Protein AF-A0A5M3XJ18-F1 (afdb_monomer)

InterPro domains:
  IPR021799 PIN-like domain, prokaryotic [PF11848] (57-134)

Secondary structure (DSSP, 8-state):
--GGGTTTS--SSHHHHHHHHHHHHHH-S-----SHHHHHHHHHHHHHHTTT--S-TTTTHHHHHHHHHHHHHT---EE-S-HHHHHHHHSTTT---EE-HHHHHHHHHHTTSS-HHHHHHHHHHHHHTTS--S---HHHHHTT--GGG-

Foldseek 3Di:
DVVVVVVPDDPPDVVVVVVQVVCCVPVNDDDDDDDPVLVVQLVVLQCQLVVNDPPDPCPCSVLSNVLSVCQVVVDDEAEDPRLSSCVSSCPPVRNHHYFYPLLVVLVCLLVVNDDQVVVQVVLVVCVVVVVDPDDDGNVCSPVVVCVSRD

Organism: NCBI:txid90975

Nearest PDB structures (foldseek):
  9g2r-assembly1_F  TM=2.190E-01  e=2.177E+00  Homo sapiens

Mean predicted aligned error: 9.35 Å

pLDDT: mean 80.87, std 17.84, range [32.75, 97.0]

Structure (mmCIF, N/CA/C/O backbone):
data_AF-A0A5M3XJ18-F1
#
_entry.id   AF-A0A5M3XJ18-F1
#
loop_
_atom_site.group_PDB
_atom_site.id
_atom_site.type_symbol
_atom_site.label_atom_id
_atom_site.label_alt_id
_atom_site.label_comp_id
_atom_site.label_asym_id
_atom_site.label_entity_id
_atom_site.label_seq_id
_atom_site.pdbx_PDB_ins_code
_atom_site.Cartn_x
_atom_site.Cartn_y
_atom_site.Cartn_z
_atom_site.occupancy
_atom_site.B_iso_or_equiv
_atom_site.auth_seq_id
_atom_site.auth_comp_id
_atom_site.auth_asym_id
_atom_site.auth_atom_id
_atom_site.pdbx_PDB_model_num
ATOM 1 N N . MET A 1 1 ? -24.872 14.429 14.817 1.00 44.28 1 MET A N 1
ATOM 2 C CA . MET A 1 1 ? -25.494 15.287 13.775 1.00 44.28 1 MET A CA 1
ATOM 3 C C . MET A 1 1 ? -24.494 16.213 13.063 1.00 44.28 1 MET A C 1
ATOM 5 O O . MET A 1 1 ? -24.862 16.848 12.083 1.00 44.28 1 MET A O 1
ATOM 9 N N . GLU A 1 2 ? -23.234 16.276 13.513 1.00 32.75 2 GLU A N 1
ATOM 10 C CA . GLU A 1 2 ? -22.216 17.214 13.009 1.00 32.75 2 GLU A CA 1
ATOM 11 C C . GLU A 1 2 ? -21.335 16.628 11.886 1.00 32.75 2 GLU A C 1
ATOM 13 O O . GLU A 1 2 ? -21.003 17.327 10.932 1.00 32.75 2 GLU A O 1
ATOM 18 N N . LEU A 1 3 ? -21.097 15.310 11.901 1.00 32.78 3 LEU A N 1
ATOM 19 C CA . LEU A 1 3 ? -20.387 14.569 10.841 1.00 32.78 3 LEU A CA 1
ATOM 20 C C . LEU A 1 3 ? -21.107 14.614 9.480 1.00 32.78 3 LEU A C 1
ATOM 22 O O . LEU A 1 3 ? -20.478 14.696 8.427 1.00 32.78 3 LEU A O 1
ATOM 26 N N . THR A 1 4 ? -22.442 14.659 9.476 1.00 33.31 4 THR A N 1
ATOM 27 C CA . THR A 1 4 ? -23.240 14.744 8.243 1.00 33.31 4 THR A CA 1
ATOM 28 C C . THR A 1 4 ? -23.090 16.099 7.537 1.00 33.31 4 THR A C 1
ATOM 30 O O . THR A 1 4 ? -23.283 16.175 6.327 1.00 33.31 4 THR A O 1
ATOM 33 N N . ARG A 1 5 ? -22.700 17.166 8.256 1.00 34.28 5 ARG A N 1
ATOM 34 C CA . ARG A 1 5 ? -22.469 18.506 7.679 1.00 34.28 5 ARG A CA 1
ATOM 35 C C . ARG A 1 5 ? -21.111 18.646 6.983 1.00 34.28 5 ARG A C 1
ATOM 37 O O . ARG A 1 5 ? -20.938 19.577 6.204 1.00 34.28 5 ARG A O 1
ATOM 44 N N . GLN A 1 6 ? -20.164 17.734 7.212 1.00 40.25 6 GLN A N 1
ATOM 45 C CA . GLN A 1 6 ? -18.879 17.742 6.501 1.00 40.25 6 GLN A CA 1
ATOM 46 C C . GLN A 1 6 ? -18.963 17.090 5.111 1.00 40.25 6 GLN A C 1
ATOM 48 O O . GLN A 1 6 ? -18.196 17.459 4.227 1.00 40.25 6 GLN A O 1
ATOM 53 N N . ARG A 1 7 ? -19.950 16.212 4.873 1.00 42.41 7 ARG A N 1
ATOM 54 C CA . ARG A 1 7 ? -20.174 15.532 3.580 1.00 42.41 7 ARG A CA 1
ATOM 55 C C . ARG A 1 7 ? -20.550 16.471 2.426 1.00 42.41 7 ARG A C 1
ATOM 57 O O . ARG A 1 7 ? -20.387 16.104 1.269 1.00 42.41 7 ARG A O 1
ATOM 64 N N . THR A 1 8 ? -21.048 17.673 2.721 1.00 37.41 8 THR A N 1
ATOM 65 C CA . THR A 1 8 ? -21.439 18.679 1.716 1.00 37.41 8 THR A CA 1
ATOM 66 C C . THR A 1 8 ? -20.385 19.761 1.490 1.00 37.41 8 THR A C 1
ATOM 68 O O . THR A 1 8 ? -20.585 20.643 0.651 1.00 37.41 8 THR A O 1
ATOM 71 N N . ARG A 1 9 ? -19.244 19.721 2.194 1.00 42.50 9 ARG A N 1
ATOM 72 C CA . ARG A 1 9 ? -18.150 20.650 1.909 1.00 42.50 9 ARG A CA 1
ATOM 73 C C . ARG A 1 9 ? -17.451 20.218 0.628 1.00 42.50 9 ARG A C 1
ATOM 75 O O . ARG A 1 9 ? -16.903 19.125 0.532 1.00 42.50 9 ARG A O 1
ATOM 82 N N . LYS A 1 10 ? -17.461 21.126 -0.351 1.00 45.19 10 LYS A N 1
ATOM 83 C CA . LYS A 1 10 ? -16.563 21.101 -1.507 1.00 45.19 10 LYS A CA 1
ATOM 84 C C . LYS A 1 10 ? -15.159 20.763 -0.977 1.00 45.19 10 LYS A C 1
ATOM 86 O O . LYS A 1 10 ? -14.737 21.431 -0.028 1.00 45.19 10 LYS A O 1
ATOM 91 N N . PRO A 1 11 ? -14.479 19.729 -1.504 1.00 44.62 11 PRO A N 1
ATOM 92 C CA . PRO A 1 11 ? -13.187 19.329 -0.972 1.00 44.62 11 PRO A CA 1
ATOM 93 C C . PRO A 1 11 ? -12.267 20.555 -0.959 1.00 44.62 11 PRO A C 1
ATOM 95 O O . PRO A 1 11 ? -12.291 21.321 -1.930 1.00 44.62 11 PRO A O 1
ATOM 98 N N . PRO A 1 12 ? -11.498 20.772 0.125 1.00 47.56 12 PRO A N 1
ATOM 99 C CA . PRO A 1 12 ? -10.699 21.987 0.316 1.00 47.56 12 PRO A CA 1
ATOM 100 C C . PRO A 1 12 ? -9.735 22.224 -0.851 1.00 47.56 12 PRO A C 1
ATOM 102 O O . PRO A 1 12 ? -9.367 23.361 -1.132 1.00 47.56 12 PRO A O 1
ATOM 105 N N . HIS A 1 13 ? -9.414 21.156 -1.591 1.00 42.84 13 HIS A N 1
ATOM 106 C CA . HIS A 1 13 ? -8.704 21.210 -2.852 1.00 42.84 13 HIS A CA 1
ATOM 107 C C . HIS A 1 13 ? -9.569 20.682 -4.019 1.00 42.84 13 HIS A C 1
ATOM 109 O O . HIS A 1 13 ? -10.017 19.531 -3.990 1.00 42.84 13 HIS A O 1
ATOM 115 N N . PRO A 1 14 ? -9.756 21.444 -5.114 1.00 46.91 14 PRO A N 1
ATOM 116 C CA . PRO A 1 14 ? -10.482 20.983 -6.303 1.00 46.91 14 PRO A CA 1
ATOM 117 C C . PRO A 1 14 ? -9.793 19.815 -7.036 1.00 46.91 14 PRO A C 1
ATOM 119 O O . PRO A 1 14 ? -10.384 19.227 -7.943 1.00 46.91 14 PRO A O 1
ATOM 122 N N . GLN A 1 15 ? -8.553 19.470 -6.673 1.00 51.78 15 GLN A N 1
ATOM 123 C CA . GLN A 1 15 ? -7.894 18.242 -7.129 1.00 51.78 15 GLN A CA 1
ATOM 124 C C . GLN A 1 15 ? -8.319 17.015 -6.311 1.00 51.78 15 GLN A C 1
ATOM 126 O O . GLN A 1 15 ? -8.494 15.960 -6.904 1.00 51.78 15 GLN A O 1
ATOM 131 N N . ALA A 1 16 ? -8.590 17.146 -5.007 1.00 46.59 16 ALA A N 1
ATOM 132 C CA . ALA A 1 16 ? -9.047 16.026 -4.177 1.00 46.59 16 ALA A CA 1
ATOM 133 C C . ALA A 1 16 ? -10.441 15.534 -4.609 1.00 46.59 16 ALA A C 1
ATOM 135 O O . ALA A 1 16 ? -10.670 14.337 -4.734 1.00 46.59 16 ALA A O 1
ATOM 136 N N . GLY A 1 17 ? -11.349 16.450 -4.968 1.00 54.19 17 GLY A N 1
ATOM 137 C CA . GLY A 1 17 ? -12.653 16.077 -5.536 1.00 54.19 17 GLY A CA 1
ATOM 138 C C . GLY A 1 17 ? -12.565 15.400 -6.905 1.00 54.19 17 GLY A C 1
ATOM 139 O O . GLY A 1 17 ? -13.345 14.499 -7.202 1.00 54.19 17 GLY A O 1
ATOM 140 N N . ARG A 1 18 ? -11.594 15.801 -7.736 1.00 53.62 18 ARG A N 1
ATOM 141 C CA . ARG A 1 18 ? -11.333 15.150 -9.029 1.00 53.62 18 ARG A CA 1
ATOM 142 C C . ARG A 1 18 ? -10.691 13.775 -8.856 1.00 53.62 18 ARG A C 1
ATOM 144 O O . ARG A 1 18 ? -11.110 12.847 -9.537 1.00 53.62 18 ARG A O 1
ATOM 151 N N . ALA A 1 19 ? -9.756 13.637 -7.918 1.00 54.38 19 ALA A N 1
ATOM 152 C CA . ALA A 1 19 ? -9.130 12.367 -7.571 1.00 54.38 19 ALA A CA 1
ATOM 153 C C . ALA A 1 19 ? -10.158 11.359 -7.040 1.00 54.38 19 ALA A C 1
ATOM 155 O O . ALA A 1 19 ? -10.181 10.233 -7.519 1.00 54.38 19 ALA A O 1
ATOM 156 N N . CYS A 1 20 ? -11.071 11.768 -6.148 1.00 54.12 20 CYS A N 1
ATOM 157 C CA . CYS A 1 20 ? -12.138 10.889 -5.658 1.00 54.12 20 CYS A CA 1
ATOM 158 C C . CYS A 1 20 ? -13.100 10.450 -6.773 1.00 54.12 20 CYS A C 1
ATOM 160 O O . CYS A 1 20 ? -13.437 9.275 -6.854 1.00 54.12 20 CYS A O 1
ATOM 162 N N . ASN A 1 21 ? -13.518 11.358 -7.662 1.00 57.41 21 ASN A N 1
ATOM 163 C CA . ASN A 1 21 ? -14.424 11.005 -8.764 1.00 57.41 21 ASN A CA 1
ATOM 164 C C . ASN A 1 21 ? -13.773 10.063 -9.788 1.00 57.41 21 ASN A C 1
ATOM 166 O O . ASN A 1 21 ? -14.436 9.170 -10.310 1.00 57.41 21 ASN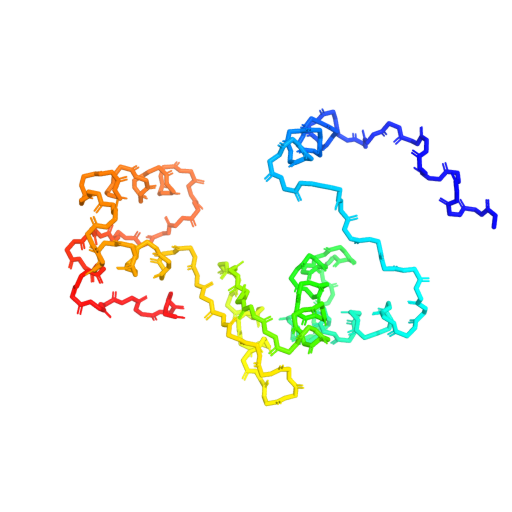 A O 1
ATOM 170 N N . TRP A 1 22 ? -12.481 10.250 -10.065 1.00 57.94 22 TRP A N 1
ATOM 171 C CA . TRP A 1 22 ? -11.718 9.365 -10.942 1.00 57.94 22 TRP A CA 1
ATOM 172 C C . TRP A 1 22 ? -11.470 8.002 -10.289 1.00 57.94 22 TRP A C 1
ATOM 174 O O . TRP A 1 22 ? -11.744 6.971 -10.898 1.00 57.94 22 TRP A O 1
ATOM 184 N N . ALA A 1 23 ? -11.067 7.994 -9.016 1.00 58.81 23 ALA A N 1
ATOM 185 C CA . ALA A 1 23 ? -10.889 6.776 -8.237 1.00 58.81 23 ALA A CA 1
ATOM 186 C C . ALA A 1 23 ? -12.179 5.948 -8.186 1.00 58.81 23 ALA A C 1
ATOM 188 O O . ALA A 1 23 ? -12.122 4.767 -8.485 1.00 58.81 23 ALA A O 1
ATOM 189 N N . ILE A 1 24 ? -13.348 6.549 -7.926 1.00 65.56 24 ILE A N 1
ATOM 190 C CA . ILE A 1 24 ? -14.633 5.822 -7.878 1.00 65.56 24 ILE A CA 1
ATOM 191 C C . ILE A 1 24 ? -14.930 5.081 -9.184 1.00 65.56 24 ILE A C 1
ATOM 193 O O . ILE A 1 24 ? -15.494 3.990 -9.156 1.00 65.56 24 ILE A O 1
ATOM 197 N N . SER A 1 25 ? -14.544 5.644 -10.333 1.00 65.56 25 SER A N 1
ATOM 198 C CA . SER A 1 25 ? -14.805 4.980 -11.608 1.00 65.56 25 SER A CA 1
ATOM 199 C C . SER A 1 25 ? -14.025 3.670 -11.778 1.00 65.56 25 SER A C 1
ATOM 201 O O . SER A 1 25 ? -14.436 2.843 -12.589 1.00 65.56 25 SER A O 1
ATOM 203 N N . TRP A 1 26 ? -12.907 3.482 -11.059 1.00 62.16 26 TRP A N 1
ATOM 204 C CA . TRP A 1 26 ? -11.984 2.348 -11.245 1.00 62.16 26 TRP A CA 1
ATOM 205 C C . TRP A 1 26 ? -11.773 1.511 -9.961 1.00 62.16 26 TRP A C 1
ATOM 207 O O . TRP A 1 26 ? -11.360 0.360 -10.051 1.00 62.16 26 TRP A O 1
ATOM 217 N N . LEU A 1 27 ? -12.060 2.072 -8.780 1.00 68.88 27 LEU A N 1
ATOM 218 C CA . LEU A 1 27 ? -11.860 1.499 -7.436 1.00 68.88 27 LEU A CA 1
ATOM 219 C C . LEU A 1 27 ? -13.170 1.338 -6.639 1.00 68.88 27 LEU A C 1
ATOM 221 O O . LEU A 1 27 ? -13.122 0.955 -5.473 1.00 68.88 27 LEU A O 1
ATOM 225 N N . ASP A 1 28 ? -14.322 1.608 -7.264 1.00 72.62 28 ASP A N 1
ATOM 226 C CA . ASP A 1 28 ? -15.649 1.600 -6.633 1.00 72.62 28 ASP A CA 1
ATOM 227 C C . ASP A 1 28 ? -15.773 2.618 -5.472 1.00 72.62 28 ASP A C 1
ATOM 229 O O . ASP A 1 28 ? -14.935 3.507 -5.274 1.00 72.62 28 ASP A O 1
ATOM 233 N N . ARG A 1 29 ? -16.886 2.572 -4.736 1.00 77.12 29 ARG A N 1
ATOM 234 C CA . ARG A 1 29 ? -17.136 3.440 -3.588 1.00 77.12 29 ARG A CA 1
ATOM 235 C C . ARG A 1 29 ? -16.156 3.135 -2.448 1.00 77.12 29 ARG A C 1
ATOM 237 O O . ARG A 1 29 ? -15.961 1.967 -2.115 1.00 77.12 29 ARG A O 1
ATOM 244 N N . PRO A 1 30 ? -15.617 4.171 -1.777 1.00 78.50 30 PRO A N 1
ATOM 245 C CA . PRO A 1 30 ? -14.800 3.984 -0.584 1.00 78.50 30 PRO A CA 1
ATOM 246 C C . PRO A 1 30 ? -15.528 3.174 0.492 1.00 78.50 30 PRO A C 1
ATOM 248 O O . PRO A 1 30 ? -16.725 3.361 0.723 1.00 78.50 30 PRO A O 1
ATOM 251 N N . ILE A 1 31 ? -14.785 2.311 1.184 1.00 83.38 31 ILE A N 1
ATOM 252 C CA . ILE A 1 31 ? -15.289 1.579 2.348 1.00 83.38 31 ILE A CA 1
ATOM 253 C C . ILE A 1 31 ? -15.373 2.558 3.522 1.00 83.38 31 ILE A C 1
ATOM 255 O O . ILE A 1 31 ? -14.355 3.073 3.983 1.00 83.38 31 ILE A O 1
ATOM 259 N N . GLU A 1 32 ? -16.586 2.824 4.007 1.00 85.19 32 GLU A N 1
ATOM 260 C CA . GLU A 1 32 ? -16.791 3.680 5.178 1.00 85.19 32 GLU A CA 1
ATOM 261 C C . GLU A 1 32 ? -16.587 2.890 6.478 1.00 85.19 32 GLU A C 1
ATOM 263 O O . GLU A 1 32 ? -17.160 1.816 6.663 1.00 85.19 32 GLU A O 1
ATOM 268 N N . ILE A 1 33 ? -15.799 3.453 7.399 1.00 86.69 33 ILE A N 1
ATOM 269 C CA . ILE A 1 33 ? -15.549 2.892 8.733 1.00 86.69 33 ILE A CA 1
ATOM 270 C C . ILE A 1 33 ? -16.160 3.844 9.759 1.00 86.69 33 ILE A C 1
ATOM 272 O O . ILE A 1 33 ? -15.607 4.897 10.083 1.00 86.69 33 ILE A O 1
ATOM 276 N N . THR A 1 34 ? -17.362 3.505 10.215 1.00 90.19 34 THR A N 1
ATOM 277 C CA . THR A 1 34 ? -18.178 4.380 11.072 1.00 90.19 34 THR A CA 1
ATOM 278 C C . THR A 1 34 ? -18.276 3.900 12.510 1.00 90.19 34 THR A C 1
ATOM 280 O O . THR A 1 34 ? -18.769 4.644 13.353 1.00 90.19 34 THR A O 1
ATOM 283 N N . ASP A 1 35 ? -17.875 2.661 12.790 1.00 92.62 35 ASP A N 1
ATOM 284 C CA . ASP A 1 35 ? -17.883 2.130 14.144 1.00 92.62 35 ASP A CA 1
ATOM 285 C C . ASP A 1 35 ? -16.662 2.609 14.937 1.00 92.62 35 ASP A C 1
ATOM 287 O O . ASP A 1 35 ? -15.545 2.696 14.426 1.00 92.62 35 ASP A O 1
ATOM 291 N N . GLU A 1 36 ? -16.896 2.925 16.208 1.00 94.44 36 GLU A N 1
ATOM 292 C CA . GLU A 1 36 ? -15.886 3.477 17.113 1.00 94.44 36 GLU A CA 1
ATOM 293 C C . GLU A 1 36 ? -14.722 2.503 17.337 1.00 94.44 36 GLU A C 1
ATOM 295 O O . GLU A 1 36 ? -13.566 2.914 17.361 1.00 94.44 36 GLU A O 1
ATOM 300 N N . ALA A 1 37 ? -15.002 1.199 17.421 1.00 93.25 37 ALA A N 1
ATOM 301 C CA . ALA A 1 37 ? -13.971 0.179 17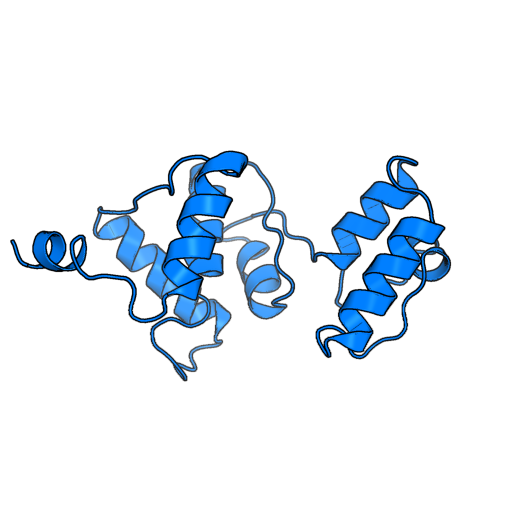.591 1.00 93.25 37 ALA A CA 1
ATOM 302 C C . ALA A 1 37 ? -12.994 0.145 16.402 1.00 93.25 37 ALA A C 1
ATOM 304 O O . ALA A 1 37 ? -11.780 0.080 16.603 1.00 93.25 37 ALA A O 1
ATOM 305 N N . GLY A 1 38 ? -13.509 0.235 15.174 1.00 93.38 38 GLY A N 1
ATOM 306 C CA . GLY A 1 38 ? -12.709 0.366 13.961 1.00 93.38 38 GLY A CA 1
ATOM 307 C C . GLY A 1 38 ? -11.864 1.636 13.966 1.00 93.38 38 GLY A C 1
ATOM 308 O O . GLY A 1 38 ? -10.670 1.571 13.690 1.00 93.38 38 GLY A O 1
ATOM 309 N N . GLN A 1 39 ? -12.442 2.775 14.353 1.00 94.06 39 GLN A N 1
ATOM 310 C CA . GLN A 1 39 ? -11.713 4.047 14.432 1.00 94.06 39 GLN A CA 1
ATOM 311 C C . GLN A 1 39 ? -10.571 4.003 15.456 1.00 94.06 39 GLN A C 1
ATOM 313 O O . GLN A 1 39 ? -9.451 4.391 15.133 1.00 94.06 39 GLN A O 1
ATOM 318 N N . VAL A 1 40 ? -10.814 3.458 16.651 1.00 94.81 40 VAL A N 1
ATOM 319 C CA . VAL A 1 40 ? -9.782 3.283 17.688 1.00 94.81 40 VAL A CA 1
ATOM 320 C C . VAL A 1 40 ? -8.674 2.338 17.217 1.00 94.81 40 VAL A C 1
ATOM 322 O O . VAL A 1 40 ? -7.494 2.605 17.442 1.00 94.81 40 VAL A O 1
ATOM 325 N N . ALA A 1 41 ? -9.028 1.243 16.539 1.00 95.31 41 ALA A N 1
ATOM 326 C CA . ALA A 1 41 ? -8.041 0.311 16.001 1.00 95.31 41 ALA A CA 1
ATOM 327 C C . ALA A 1 41 ? -7.163 0.964 14.921 1.00 95.31 41 ALA A C 1
ATOM 329 O O . ALA A 1 41 ? -5.950 0.762 14.914 1.00 95.31 41 ALA A O 1
ATOM 330 N N . ILE A 1 42 ? -7.767 1.754 14.030 1.00 94.88 42 ILE A N 1
ATOM 331 C CA . ILE A 1 42 ? -7.052 2.491 12.980 1.00 94.88 42 ILE A CA 1
ATOM 332 C C . ILE A 1 42 ? -6.091 3.497 13.593 1.00 94.88 42 ILE A C 1
ATOM 334 O O . ILE A 1 42 ? -4.932 3.530 13.194 1.00 94.88 42 ILE A O 1
ATOM 338 N N . GLU A 1 43 ? -6.534 4.260 14.587 1.00 92.81 43 GLU A N 1
ATOM 339 C CA . GLU A 1 43 ? -5.673 5.226 15.262 1.00 92.81 43 GLU A CA 1
ATOM 340 C C . GLU A 1 43 ? -4.472 4.539 15.926 1.00 92.81 43 GLU A C 1
ATOM 342 O O . GLU A 1 43 ? -3.332 4.948 15.730 1.00 92.81 43 GLU A O 1
ATOM 347 N N . GLY A 1 44 ? -4.694 3.407 16.604 1.00 92.88 44 GLY A N 1
ATOM 348 C CA . GLY A 1 44 ? -3.603 2.621 17.185 1.00 92.88 44 GLY A CA 1
ATOM 349 C C . GLY A 1 44 ? -2.595 2.104 16.150 1.00 92.88 44 GLY A C 1
ATOM 350 O O . GLY A 1 44 ? -1.394 2.057 16.425 1.00 92.88 44 GLY A O 1
ATOM 351 N N . ILE A 1 45 ? -3.055 1.732 14.950 1.00 95.12 45 ILE A N 1
ATOM 352 C CA . ILE A 1 45 ? -2.171 1.353 13.838 1.00 95.12 45 ILE A CA 1
ATOM 353 C C . ILE A 1 45 ? -1.409 2.578 13.323 1.00 95.12 45 ILE A C 1
ATOM 355 O O . ILE A 1 45 ? -0.197 2.491 13.139 1.00 95.12 45 ILE A O 1
ATOM 359 N N . ARG A 1 46 ? -2.094 3.709 13.120 1.00 93.38 46 ARG A N 1
ATOM 360 C CA . ARG A 1 46 ? -1.520 4.969 12.624 1.00 93.38 46 ARG A CA 1
ATOM 361 C C . ARG A 1 46 ? -0.362 5.430 13.505 1.00 93.38 46 ARG A C 1
ATOM 363 O O . ARG A 1 46 ? 0.751 5.594 13.010 1.00 93.38 46 ARG A O 1
ATOM 370 N N . THR A 1 47 ? -0.584 5.512 14.817 1.00 91.00 47 THR A N 1
ATOM 371 C CA . THR A 1 47 ? 0.459 5.869 15.790 1.00 91.00 47 THR A CA 1
ATOM 372 C C . THR A 1 47 ? 1.628 4.883 15.754 1.00 91.00 47 THR A C 1
ATOM 374 O O . THR A 1 47 ? 2.784 5.285 15.866 1.00 91.00 47 THR A O 1
ATOM 377 N N . ALA A 1 48 ? 1.361 3.585 15.572 1.00 91.94 48 ALA A N 1
ATOM 378 C CA . ALA A 1 48 ? 2.420 2.583 15.478 1.00 91.94 48 ALA A CA 1
ATOM 379 C C . ALA A 1 48 ? 3.270 2.734 14.203 1.00 91.94 48 ALA A C 1
ATOM 381 O O . ALA A 1 48 ? 4.483 2.536 14.271 1.00 91.94 48 ALA A O 1
ATOM 382 N N . ILE A 1 49 ? 2.662 3.097 13.066 1.00 91.31 49 ILE A N 1
ATOM 383 C CA . ILE A 1 49 ? 3.376 3.368 11.805 1.00 91.31 49 ILE A CA 1
ATOM 384 C C . ILE A 1 49 ? 4.327 4.546 11.980 1.00 91.31 49 ILE A C 1
ATOM 386 O O . ILE A 1 49 ? 5.502 4.441 11.632 1.00 91.31 49 ILE A O 1
ATOM 390 N N . ALA A 1 50 ? 3.840 5.624 12.590 1.00 86.44 50 ALA A N 1
ATOM 391 C CA . ALA A 1 50 ? 4.620 6.830 12.827 1.00 86.44 50 ALA A CA 1
ATOM 392 C C . ALA A 1 50 ? 5.632 6.693 13.987 1.00 86.44 50 ALA A C 1
ATOM 394 O O . ALA A 1 50 ? 6.245 7.671 14.408 1.00 86.44 50 ALA A O 1
ATOM 395 N N . VAL A 1 51 ? 5.808 5.483 14.541 1.00 83.44 51 VAL A N 1
ATOM 396 C CA . VAL A 1 51 ? 6.692 5.201 15.690 1.00 83.44 51 VAL A CA 1
ATOM 397 C C . VAL A 1 51 ? 6.357 6.089 16.904 1.00 83.44 51 VAL A C 1
ATOM 399 O O . VAL A 1 51 ? 7.209 6.417 17.725 1.00 83.44 51 VAL A O 1
ATOM 402 N N . GLY A 1 52 ? 5.092 6.487 17.035 1.00 64.19 52 GLY A N 1
ATOM 403 C CA . GLY A 1 52 ? 4.619 7.380 18.090 1.00 64.19 52 GLY A CA 1
ATOM 404 C C . GLY A 1 52 ? 4.905 8.872 17.877 1.00 64.19 52 GLY A C 1
ATOM 405 O O . GLY A 1 52 ? 4.622 9.644 18.789 1.00 64.19 52 GLY A O 1
ATOM 406 N N . CYS A 1 53 ? 5.439 9.291 16.723 1.00 64.25 53 CYS A N 1
ATOM 407 C CA . CYS A 1 53 ? 5.533 10.706 16.352 1.00 64.25 53 CYS A CA 1
ATOM 408 C C . CYS A 1 53 ? 4.281 11.145 15.585 1.00 64.25 53 CYS A C 1
ATOM 410 O O . CYS A 1 53 ? 4.050 10.702 14.467 1.00 64.25 53 CYS A O 1
ATOM 412 N N . ASP A 1 54 ? 3.495 12.049 16.163 1.00 59.59 54 ASP A N 1
ATOM 413 C CA . ASP A 1 54 ? 2.377 12.698 15.475 1.00 59.59 54 ASP A CA 1
ATOM 414 C C . ASP A 1 54 ? 2.844 14.035 14.878 1.00 59.59 54 ASP A C 1
ATOM 416 O O . ASP A 1 54 ? 2.721 15.074 15.528 1.00 59.59 54 ASP A O 1
ATOM 420 N N . ASP A 1 55 ? 3.386 14.023 13.655 1.00 58.34 55 ASP A N 1
ATOM 421 C CA . ASP A 1 55 ? 3.681 15.275 12.933 1.00 58.34 55 ASP A CA 1
ATOM 422 C C . ASP A 1 55 ? 2.418 15.846 12.237 1.00 58.34 55 ASP A C 1
ATOM 424 O O 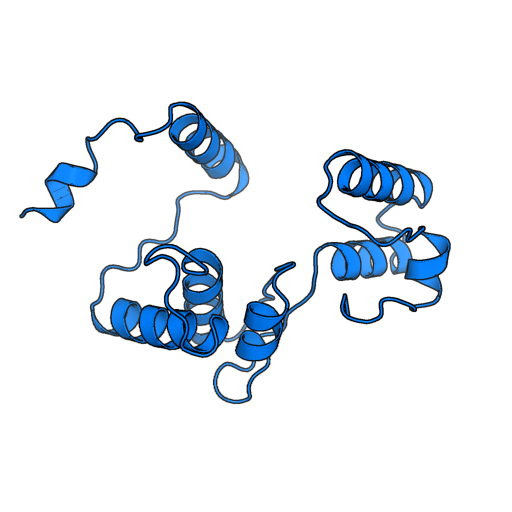. ASP A 1 55 ? 2.239 17.066 12.213 1.00 58.34 55 ASP A O 1
ATOM 428 N N . ASP A 1 56 ? 1.476 15.000 11.782 1.00 69.31 56 ASP A N 1
ATOM 429 C CA . ASP A 1 56 ? 0.116 15.395 11.364 1.00 69.31 56 ASP A CA 1
ATOM 430 C C . ASP A 1 56 ? -0.924 14.302 11.703 1.00 69.31 56 ASP A C 1
ATOM 432 O O . ASP A 1 56 ? -0.697 13.101 11.552 1.00 69.31 56 ASP A O 1
ATOM 436 N N . SER A 1 57 ? -2.112 14.727 12.136 1.00 66.25 57 SER A N 1
ATOM 437 C CA . SER A 1 57 ? -3.273 13.878 12.448 1.00 66.25 57 SER A CA 1
ATOM 438 C C . SER A 1 57 ? -3.775 13.023 11.277 1.00 66.25 57 SER A C 1
ATOM 440 O O . SER A 1 57 ? -4.452 12.019 11.494 1.00 66.25 57 SER A O 1
ATOM 442 N N . LEU A 1 58 ? -3.479 13.420 10.035 1.00 78.62 58 LEU A N 1
ATOM 443 C CA . LEU A 1 58 ? -3.926 12.707 8.834 1.00 78.62 58 LEU A CA 1
ATOM 444 C C . LEU A 1 58 ? -2.845 11.827 8.203 1.00 78.62 58 LEU A C 1
ATOM 446 O O . LEU A 1 58 ? -3.168 11.022 7.323 1.00 78.62 58 LEU A O 1
ATOM 450 N N . ASP A 1 59 ? -1.598 11.937 8.659 1.00 83.44 59 ASP A N 1
ATOM 451 C CA . ASP A 1 59 ? -0.511 11.118 8.140 1.00 83.44 59 ASP A CA 1
ATOM 452 C C . ASP A 1 59 ? -0.746 9.642 8.465 1.00 83.44 59 ASP A C 1
ATOM 454 O O . ASP A 1 59 ? -1.253 9.278 9.530 1.00 83.44 59 ASP A O 1
ATOM 458 N N . HIS A 1 60 ? -0.412 8.785 7.499 1.00 89.56 60 HIS A N 1
ATOM 459 C CA . HIS A 1 60 ? -0.539 7.324 7.559 1.00 89.56 60 HIS A CA 1
ATOM 460 C C . HIS A 1 60 ? -1.965 6.775 7.759 1.00 89.56 60 HIS A C 1
ATOM 462 O O . HIS A 1 60 ? -2.152 5.567 7.936 1.00 89.56 60 HIS A O 1
ATOM 468 N N . LEU A 1 61 ? -2.999 7.628 7.736 1.00 90.12 61 LEU A N 1
ATOM 469 C CA . LEU A 1 61 ? -4.379 7.207 7.990 1.00 90.12 61 LEU A CA 1
ATOM 470 C C . LEU A 1 61 ? -4.885 6.215 6.929 1.00 90.12 61 LEU A C 1
ATOM 472 O O . LEU A 1 61 ? -5.616 5.276 7.251 1.00 90.12 61 LEU A O 1
ATOM 476 N N . GLY A 1 62 ? -4.483 6.397 5.668 1.00 90.44 62 GLY A N 1
ATOM 477 C CA . GLY A 1 62 ? -4.853 5.503 4.567 1.00 90.44 62 GLY A CA 1
ATOM 478 C C . GLY A 1 62 ? -4.246 4.107 4.717 1.00 90.44 62 GLY A C 1
ATOM 479 O O . GLY A 1 62 ? -4.933 3.096 4.545 1.00 90.44 62 GLY A O 1
ATOM 480 N N . GLU A 1 63 ? -2.972 4.042 5.093 1.00 94.38 63 GLU A N 1
ATOM 481 C CA . GLU A 1 63 ? -2.239 2.814 5.376 1.00 94.38 63 GLU A CA 1
ATOM 482 C C . GLU A 1 63 ? -2.835 2.095 6.585 1.00 94.38 63 GLU A C 1
ATOM 484 O O . GLU A 1 63 ? -3.122 0.898 6.515 1.00 94.38 63 GLU A O 1
ATOM 489 N N . ALA A 1 64 ? -3.095 2.830 7.667 1.00 95.31 64 ALA A N 1
ATOM 490 C CA . ALA A 1 64 ? -3.681 2.289 8.883 1.00 95.31 64 ALA A CA 1
ATOM 491 C C . ALA A 1 64 ? -5.076 1.691 8.643 1.00 95.31 64 ALA A C 1
ATOM 493 O O . ALA A 1 64 ? -5.344 0.550 9.035 1.00 95.31 64 ALA A O 1
ATOM 494 N N . ALA A 1 65 ? -5.943 2.415 7.927 1.00 94.88 65 ALA A N 1
ATOM 495 C CA . ALA A 1 65 ? -7.258 1.921 7.526 1.00 94.88 65 ALA A CA 1
ATOM 496 C C . ALA A 1 65 ? -7.154 0.664 6.650 1.00 94.88 65 ALA A C 1
ATOM 498 O O . ALA A 1 65 ? -7.876 -0.311 6.869 1.00 94.88 65 ALA A O 1
ATOM 499 N N . SER A 1 66 ? -6.216 0.646 5.702 1.00 95.19 66 SER A N 1
ATOM 500 C CA . SER A 1 66 ? -5.995 -0.505 4.822 1.00 95.19 66 SER A CA 1
ATOM 501 C C . SER A 1 66 ? -5.534 -1.741 5.598 1.00 95.19 66 SER A C 1
ATOM 503 O O . SER A 1 66 ? -6.057 -2.832 5.374 1.00 95.19 66 SER A O 1
ATOM 505 N N . ILE A 1 67 ? -4.609 -1.586 6.552 1.00 96.94 67 ILE A N 1
ATOM 506 C CA . ILE A 1 67 ? -4.153 -2.681 7.423 1.00 96.94 67 ILE A CA 1
ATOM 507 C C . ILE A 1 67 ? -5.313 -3.219 8.261 1.00 96.94 67 ILE A C 1
ATOM 509 O O . ILE A 1 67 ? -5.499 -4.435 8.323 1.00 96.94 67 ILE A O 1
ATOM 513 N N . HIS A 1 68 ? -6.122 -2.342 8.862 1.00 96.75 68 HIS A N 1
ATOM 514 C CA . HIS A 1 68 ? -7.296 -2.750 9.635 1.00 96.75 68 HIS A CA 1
ATOM 515 C C . HIS A 1 68 ? -8.274 -3.581 8.789 1.00 96.75 68 HIS A C 1
ATOM 517 O O . HIS A 1 68 ? -8.674 -4.680 9.185 1.00 96.75 68 HIS A O 1
ATOM 523 N N . LEU A 1 69 ? -8.616 -3.092 7.594 1.00 95.12 69 LEU A N 1
ATOM 524 C CA . LEU A 1 69 ? -9.539 -3.773 6.684 1.00 95.12 69 LEU A CA 1
ATOM 525 C C . LEU A 1 69 ? -8.992 -5.125 6.207 1.00 95.12 69 LEU A C 1
ATOM 527 O O . LEU A 1 69 ? -9.723 -6.115 6.224 1.00 95.12 69 LEU A O 1
ATOM 531 N N . LEU A 1 70 ? -7.712 -5.191 5.833 1.00 96.12 70 LEU A N 1
ATOM 532 C CA . LEU A 1 70 ? -7.059 -6.432 5.399 1.00 96.12 70 LEU A CA 1
ATOM 533 C C . LEU A 1 70 ? -6.963 -7.457 6.536 1.00 96.12 70 LEU A C 1
ATOM 535 O O . LEU A 1 70 ? -7.197 -8.645 6.312 1.00 96.12 70 LEU A O 1
ATOM 539 N N . THR A 1 71 ? -6.695 -6.999 7.761 1.00 96.31 71 THR A N 1
ATOM 540 C CA . THR A 1 71 ? -6.686 -7.854 8.958 1.00 96.31 71 THR A CA 1
ATOM 541 C C . THR A 1 71 ? -8.066 -8.472 9.180 1.00 96.31 71 THR A C 1
ATOM 543 O O . THR A 1 71 ? -8.185 -9.684 9.350 1.00 96.31 71 THR A O 1
ATOM 546 N N . LYS A 1 72 ? -9.131 -7.663 9.107 1.00 94.38 72 LYS A N 1
ATO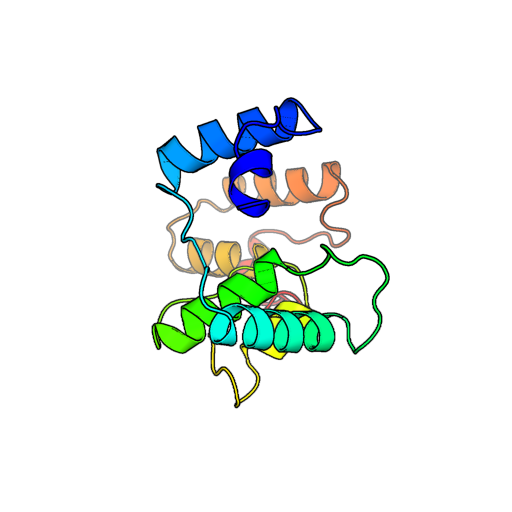M 547 C CA . LYS A 1 72 ? -10.518 -8.131 9.259 1.00 94.38 72 LYS A CA 1
ATOM 548 C C . LYS A 1 72 ? -10.942 -9.086 8.140 1.00 94.38 72 LYS A C 1
ATOM 550 O O . LYS A 1 72 ? -11.683 -10.031 8.393 1.00 94.38 72 LYS A O 1
ATOM 555 N N . ALA A 1 73 ? -10.482 -8.841 6.915 1.00 94.12 73 ALA A N 1
ATOM 556 C CA . ALA A 1 73 ? -10.756 -9.707 5.774 1.00 94.12 73 ALA A CA 1
ATOM 557 C C . ALA A 1 73 ? -10.001 -11.048 5.843 1.00 94.12 73 ALA A C 1
ATOM 559 O O . ALA A 1 73 ? -10.417 -12.011 5.202 1.00 94.12 73 ALA A O 1
ATOM 560 N N . GLY A 1 74 ? -8.881 -11.116 6.575 1.00 94.62 74 GLY A N 1
ATOM 561 C CA . GLY A 1 74 ? -8.025 -12.304 6.668 1.00 94.62 74 GLY A CA 1
ATOM 562 C C . GLY A 1 74 ? -7.321 -12.671 5.355 1.00 94.62 74 GLY A C 1
ATOM 563 O O . GLY A 1 74 ? -6.767 -13.760 5.224 1.00 94.62 74 GLY A O 1
ATOM 564 N N . THR A 1 75 ? -7.362 -11.789 4.354 1.00 92.94 75 THR A N 1
ATOM 565 C CA . THR A 1 75 ? -6.786 -12.007 3.026 1.00 92.94 75 THR A CA 1
ATOM 566 C C . THR A 1 75 ? -6.442 -10.680 2.355 1.00 92.94 75 THR A C 1
ATOM 568 O O . THR A 1 75 ? -6.775 -9.602 2.840 1.00 92.94 75 THR A O 1
ATOM 571 N N . GLY A 1 76 ? -5.775 -10.769 1.208 1.00 91.69 76 GLY A N 1
ATOM 572 C CA . GLY A 1 76 ? -5.324 -9.626 0.424 1.00 91.69 76 GLY A CA 1
ATOM 573 C C . GLY A 1 76 ? -3.846 -9.312 0.632 1.00 91.69 76 GLY A C 1
ATOM 574 O O . GLY A 1 76 ? -3.061 -10.165 1.073 1.00 91.69 76 GLY A O 1
ATOM 575 N N . ARG A 1 77 ? -3.454 -8.116 0.196 1.00 94.38 77 ARG A N 1
ATOM 576 C CA . ARG A 1 77 ? -2.089 -7.600 0.266 1.00 94.38 77 ARG A CA 1
ATOM 577 C C . ARG A 1 77 ? -2.142 -6.073 0.335 1.00 94.38 77 ARG A C 1
ATOM 579 O O . ARG A 1 77 ? -2.830 -5.459 -0.473 1.00 94.38 77 ARG A O 1
ATOM 586 N N . LEU A 1 78 ? -1.394 -5.484 1.260 1.00 95.69 78 LEU A N 1
ATOM 587 C CA . LEU A 1 78 ? -1.126 -4.051 1.290 1.00 95.69 78 LEU A CA 1
ATOM 588 C C . LEU A 1 78 ? -0.070 -3.710 0.233 1.00 95.69 78 LEU A C 1
ATOM 590 O O . LEU A 1 78 ? 0.989 -4.340 0.192 1.00 95.69 78 LEU A O 1
ATOM 594 N N . ILE A 1 79 ? -0.334 -2.699 -0.589 1.00 93.31 79 ILE A N 1
ATOM 595 C CA . ILE A 1 79 ? 0.678 -2.085 -1.450 1.00 93.31 79 ILE A CA 1
ATOM 596 C C . ILE A 1 79 ? 0.967 -0.705 -0.869 1.00 93.31 79 ILE A C 1
ATOM 598 O O . ILE A 1 79 ? 0.068 0.129 -0.811 1.00 93.31 79 ILE A O 1
ATOM 602 N N . SER A 1 80 ? 2.189 -0.490 -0.386 1.00 92.38 80 SER A N 1
ATOM 603 C CA . SER A 1 80 ? 2.611 0.797 0.169 1.00 92.38 80 SER A CA 1
ATOM 604 C C . SER A 1 80 ? 4.119 0.976 0.025 1.00 92.38 80 SER A C 1
ATOM 606 O O . SER A 1 80 ? 4.896 0.056 0.290 1.00 92.38 80 SER A O 1
ATOM 608 N N . ASP A 1 81 ? 4.528 2.175 -0.382 1.00 87.88 81 ASP A N 1
ATOM 609 C CA . ASP A 1 81 ? 5.937 2.571 -0.448 1.00 87.88 81 ASP A CA 1
ATOM 610 C C . ASP A 1 81 ? 6.462 3.070 0.911 1.00 87.88 81 ASP A C 1
ATOM 612 O O . ASP A 1 81 ? 7.669 3.225 1.091 1.00 87.88 81 ASP A O 1
ATOM 616 N N . ASP A 1 82 ? 5.577 3.229 1.901 1.00 88.88 82 ASP A N 1
ATOM 617 C CA . ASP A 1 82 ? 5.937 3.525 3.282 1.00 88.88 82 ASP A CA 1
ATOM 618 C C . ASP A 1 82 ? 6.502 2.269 3.967 1.00 88.88 82 ASP A C 1
ATOM 620 O O . ASP A 1 82 ? 5.852 1.224 4.105 1.00 88.88 82 ASP A O 1
ATOM 624 N N . HIS A 1 83 ? 7.762 2.360 4.389 1.00 87.94 83 HIS A N 1
ATOM 625 C CA . HIS A 1 83 ? 8.451 1.266 5.060 1.00 87.94 83 HIS A CA 1
ATOM 626 C C . HIS A 1 83 ? 7.861 0.957 6.447 1.00 87.94 83 HIS A C 1
ATOM 628 O O . HIS A 1 83 ? 7.738 -0.217 6.805 1.00 87.94 83 HIS A O 1
ATOM 634 N N . GLY A 1 84 ? 7.473 1.979 7.215 1.00 90.31 84 GLY A N 1
ATOM 635 C CA . GLY A 1 84 ? 6.825 1.822 8.517 1.00 90.31 84 GLY A CA 1
ATOM 636 C C . GLY A 1 84 ? 5.486 1.105 8.381 1.00 90.31 84 GLY A C 1
ATOM 637 O O . GLY A 1 84 ? 5.241 0.114 9.070 1.00 90.31 84 GLY A O 1
ATOM 638 N N . ALA A 1 85 ? 4.670 1.504 7.405 1.00 93.56 85 ALA A N 1
ATOM 639 C CA . ALA A 1 85 ? 3.398 0.849 7.113 1.00 93.56 85 ALA A CA 1
ATOM 640 C C . ALA A 1 85 ? 3.569 -0.631 6.751 1.00 93.56 85 ALA A C 1
ATOM 642 O O . ALA A 1 85 ? 2.870 -1.489 7.295 1.00 93.56 85 ALA A O 1
ATOM 643 N N . ARG A 1 86 ? 4.529 -0.964 5.876 1.00 94.50 86 ARG A N 1
ATOM 644 C CA . ARG A 1 86 ? 4.822 -2.365 5.528 1.00 94.50 86 ARG A CA 1
ATOM 645 C C . ARG A 1 86 ? 5.325 -3.170 6.725 1.00 94.50 86 ARG A C 1
ATOM 647 O O . ARG A 1 86 ? 4.946 -4.334 6.864 1.00 94.50 86 ARG A O 1
ATOM 654 N N . ALA A 1 87 ? 6.158 -2.578 7.580 1.00 93.69 87 ALA A N 1
ATOM 655 C CA . ALA A 1 87 ? 6.651 -3.233 8.788 1.00 93.69 87 ALA A CA 1
ATOM 656 C C . ALA A 1 87 ? 5.505 -3.537 9.765 1.00 93.69 87 ALA A C 1
ATOM 658 O O . ALA A 1 87 ? 5.373 -4.677 10.210 1.00 93.69 87 ALA A O 1
ATOM 659 N N . ILE A 1 88 ? 4.635 -2.555 10.025 1.00 96.06 88 ILE A N 1
ATOM 660 C CA . ILE A 1 88 ? 3.454 -2.737 10.874 1.00 96.06 88 ILE A CA 1
ATOM 661 C C . ILE A 1 88 ? 2.498 -3.764 10.270 1.00 96.06 88 ILE A C 1
ATOM 663 O O . ILE A 1 88 ? 2.074 -4.667 10.978 1.00 96.06 88 ILE A O 1
ATOM 667 N N . ALA A 1 89 ? 2.213 -3.718 8.969 1.00 96.19 89 ALA A N 1
ATOM 668 C CA . ALA A 1 89 ? 1.336 -4.693 8.317 1.00 96.19 89 ALA A CA 1
ATOM 669 C C . ALA A 1 89 ? 1.802 -6.149 8.519 1.00 96.19 89 ALA A C 1
ATOM 671 O O . ALA A 1 89 ? 0.985 -7.037 8.766 1.00 96.19 89 ALA A O 1
ATOM 672 N N . ARG A 1 90 ? 3.119 -6.390 8.448 1.00 95.25 90 ARG A N 1
ATOM 673 C CA . ARG A 1 90 ? 3.735 -7.719 8.601 1.00 95.25 90 ARG A CA 1
ATOM 674 C C . ARG A 1 90 ? 3.891 -8.162 10.064 1.00 95.25 90 ARG A C 1
ATOM 676 O O . ARG A 1 90 ? 4.226 -9.324 10.298 1.00 95.25 90 ARG A O 1
ATOM 683 N N . ASP A 1 91 ? 3.670 -7.277 11.040 1.00 94.94 91 ASP A N 1
ATOM 684 C CA . ASP A 1 91 ? 3.674 -7.619 12.467 1.00 94.94 91 ASP A CA 1
ATOM 685 C C . ASP A 1 91 ? 2.699 -8.776 12.731 1.00 94.94 91 ASP A C 1
ATOM 687 O O . ASP A 1 91 ? 1.610 -8.835 12.156 1.00 94.94 91 ASP A O 1
ATOM 691 N N . ARG A 1 92 ? 3.073 -9.698 13.627 1.00 92.56 92 ARG A N 1
ATOM 692 C CA . ARG A 1 92 ? 2.281 -10.898 13.951 1.00 92.56 92 ARG A CA 1
ATOM 693 C C . ARG A 1 92 ? 0.844 -10.573 14.366 1.00 92.56 92 ARG A C 1
ATOM 695 O O . ARG A 1 92 ? -0.039 -11.397 14.147 1.00 92.56 92 ARG A O 1
ATOM 702 N N . ARG A 1 93 ? 0.608 -9.388 14.937 1.00 93.56 93 ARG A N 1
ATOM 703 C CA . ARG A 1 93 ? -0.723 -8.899 15.323 1.00 93.56 93 ARG A CA 1
ATOM 704 C C . ARG A 1 93 ? -1.669 -8.736 14.134 1.00 93.56 93 ARG A C 1
ATOM 706 O O . ARG A 1 93 ? -2.852 -9.019 14.284 1.00 93.56 93 ARG A O 1
ATOM 713 N N . TYR A 1 94 ? -1.159 -8.303 12.982 1.00 95.19 94 TYR A N 1
ATOM 714 C CA . TYR A 1 94 ? -1.966 -8.026 11.788 1.00 95.19 94 TYR A CA 1
ATOM 715 C C . TYR A 1 94 ? -1.792 -9.103 10.717 1.00 95.19 94 TYR A C 1
ATOM 717 O O . TYR A 1 94 ? -2.753 -9.463 10.042 1.00 95.19 94 TYR A O 1
ATOM 725 N N . SER A 1 95 ? -0.584 -9.666 10.593 1.00 95.00 95 SER A N 1
ATOM 726 C CA . SER A 1 95 ? -0.255 -10.752 9.660 1.00 95.00 95 SER A CA 1
ATOM 727 C C . SER A 1 95 ? -0.687 -10.463 8.211 1.00 95.00 95 SER A C 1
ATOM 729 O O . SER A 1 95 ? -1.066 -11.363 7.459 1.00 95.00 95 SER A O 1
ATOM 731 N N . VAL A 1 96 ? -0.621 -9.194 7.800 1.00 97.00 96 VAL A N 1
ATOM 732 C CA . VAL A 1 96 ? -0.995 -8.734 6.462 1.00 97.00 96 VAL A CA 1
ATOM 733 C C . VAL A 1 96 ? 0.215 -8.837 5.534 1.00 97.00 96 VAL A C 1
ATOM 735 O O . VAL A 1 96 ? 1.299 -8.321 5.813 1.00 97.00 96 VAL A O 1
ATOM 738 N N . ARG A 1 97 ? 0.037 -9.483 4.373 1.00 95.44 97 ARG A N 1
ATOM 739 C CA . ARG A 1 97 ? 1.053 -9.459 3.307 1.00 95.44 97 ARG A CA 1
ATOM 740 C C . ARG A 1 97 ? 1.221 -8.024 2.826 1.00 95.44 97 ARG A C 1
ATOM 742 O O . ARG A 1 97 ? 0.227 -7.378 2.517 1.00 95.44 97 ARG A O 1
ATOM 749 N N . ALA A 1 98 ? 2.453 -7.555 2.686 1.00 94.75 98 ALA A N 1
ATOM 750 C CA . ALA A 1 98 ? 2.727 -6.204 2.212 1.00 94.75 98 ALA A CA 1
ATOM 751 C C . ALA A 1 98 ? 3.838 -6.208 1.159 1.00 94.75 98 ALA A C 1
ATOM 753 O O . ALA A 1 98 ? 4.761 -7.017 1.268 1.00 94.75 98 ALA A O 1
ATOM 754 N N . ALA A 1 99 ? 3.747 -5.326 0.167 1.00 92.38 99 ALA A N 1
ATOM 755 C CA . ALA A 1 99 ? 4.757 -5.113 -0.872 1.00 92.38 99 ALA A CA 1
ATOM 756 C C . ALA A 1 99 ? 4.847 -3.621 -1.222 1.00 92.38 99 ALA A C 1
ATOM 758 O O . ALA A 1 99 ? 3.878 -2.885 -1.034 1.00 92.38 99 ALA A O 1
ATOM 759 N N . SER A 1 100 ? 5.997 -3.178 -1.725 1.00 90.38 100 SER A N 1
ATOM 760 C CA . SER A 1 100 ? 6.122 -1.844 -2.325 1.00 90.38 100 SER A CA 1
ATOM 761 C C . SER A 1 100 ? 5.629 -1.847 -3.774 1.00 90.38 100 SER A C 1
ATOM 763 O O . SER A 1 100 ? 5.459 -2.914 -4.376 1.00 90.38 100 SER A O 1
ATOM 765 N N . THR A 1 101 ? 5.455 -0.665 -4.363 1.00 88.88 101 THR A N 1
ATOM 766 C CA . THR A 1 101 ? 5.155 -0.523 -5.794 1.00 88.88 101 THR A CA 1
ATOM 767 C C . THR A 1 101 ? 6.239 -1.191 -6.646 1.00 88.88 101 THR A C 1
ATOM 769 O O . THR A 1 101 ? 5.933 -1.955 -7.560 1.00 88.88 101 THR A O 1
ATOM 772 N N . VAL A 1 102 ? 7.513 -0.986 -6.297 1.00 88.56 102 VAL A N 1
ATOM 773 C CA . VAL A 1 102 ? 8.664 -1.596 -6.984 1.00 88.56 102 VAL A CA 1
ATOM 774 C C . VAL A 1 102 ? 8.652 -3.124 -6.859 1.00 88.56 102 VAL A C 1
ATOM 776 O O . VAL A 1 102 ? 8.878 -3.825 -7.844 1.00 88.56 102 VAL A O 1
ATOM 779 N N . GLY A 1 103 ? 8.315 -3.656 -5.682 1.00 88.94 103 GLY A N 1
ATOM 780 C CA . GLY A 1 103 ? 8.184 -5.100 -5.473 1.00 88.94 103 GLY A CA 1
ATOM 781 C C . GLY A 1 103 ? 7.078 -5.723 -6.331 1.00 88.94 103 GLY A C 1
ATOM 782 O O . GLY A 1 103 ? 7.253 -6.811 -6.879 1.00 88.94 103 GLY A O 1
ATOM 783 N N . VAL A 1 104 ? 5.960 -5.011 -6.519 1.00 90.69 104 VAL A N 1
ATOM 784 C CA . VAL A 1 104 ? 4.885 -5.443 -7.428 1.00 90.69 104 VAL A CA 1
ATOM 785 C C . VAL A 1 104 ? 5.358 -5.449 -8.883 1.00 90.69 104 VAL A C 1
ATOM 787 O O . VAL A 1 104 ? 5.086 -6.413 -9.595 1.00 90.69 104 VAL A O 1
ATOM 790 N N . LEU A 1 105 ? 6.097 -4.428 -9.328 1.00 91.25 105 LEU A N 1
ATOM 791 C CA . LEU A 1 105 ? 6.655 -4.390 -10.686 1.00 91.25 105 LEU A CA 1
ATOM 792 C C . LEU A 1 105 ? 7.616 -5.555 -10.942 1.00 91.25 105 LEU A C 1
ATOM 794 O O . LEU A 1 105 ? 7.521 -6.197 -11.987 1.00 91.25 105 LEU A O 1
ATOM 798 N N . GLY A 1 106 ? 8.478 -5.876 -9.972 1.00 90.62 106 GLY A N 1
ATOM 799 C CA . GLY A 1 106 ? 9.352 -7.048 -10.045 1.00 90.62 106 GLY A CA 1
ATOM 800 C C . GLY A 1 106 ? 8.568 -8.356 -10.193 1.00 90.62 106 GLY A C 1
ATOM 801 O O . GLY A 1 106 ? 8.898 -9.181 -11.043 1.00 90.62 106 GLY A O 1
ATOM 802 N N . GLU A 1 107 ? 7.473 -8.529 -9.444 1.00 90.75 107 GLU A N 1
ATOM 803 C CA . GLU A 1 107 ? 6.606 -9.711 -9.566 1.00 90.75 107 GLU A CA 1
ATOM 804 C C . GLU A 1 107 ? 5.915 -9.794 -10.939 1.00 90.75 107 GLU A C 1
ATOM 806 O O . GLU A 1 107 ? 5.796 -10.883 -11.505 1.00 90.75 107 GLU A O 1
ATOM 811 N N . LEU A 1 108 ? 5.472 -8.662 -11.495 1.00 92.12 108 LEU A N 1
ATOM 812 C CA . LEU A 1 108 ? 4.848 -8.612 -12.822 1.00 92.12 108 LEU A CA 1
ATOM 813 C C . LEU A 1 108 ? 5.847 -8.931 -13.943 1.00 92.12 108 LEU A C 1
ATOM 815 O O . LEU A 1 108 ? 5.503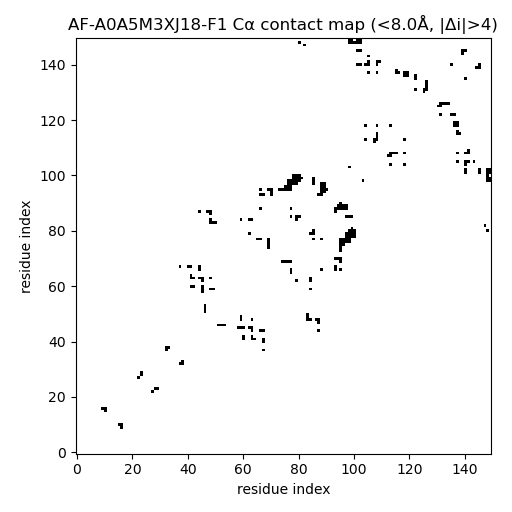 -9.678 -14.862 1.00 92.12 108 LEU A O 1
ATOM 819 N N . LEU A 1 109 ? 7.077 -8.418 -13.845 1.00 93.19 109 LEU A N 1
ATOM 820 C CA . LEU A 1 109 ? 8.169 -8.733 -14.773 1.00 93.19 109 LEU A CA 1
ATOM 821 C C . LEU A 1 109 ? 8.535 -10.212 -14.731 1.00 93.19 109 LEU A C 1
ATOM 823 O O . LEU A 1 109 ? 8.571 -10.865 -15.770 1.00 93.19 109 LEU A O 1
ATOM 827 N N . ALA A 1 110 ? 8.740 -10.767 -13.534 1.00 90.88 110 ALA A N 1
ATOM 828 C CA . ALA A 1 110 ? 9.093 -12.176 -13.363 1.00 90.88 110 ALA A CA 1
ATOM 829 C C . ALA A 1 110 ? 8.018 -13.131 -13.917 1.00 90.88 110 AL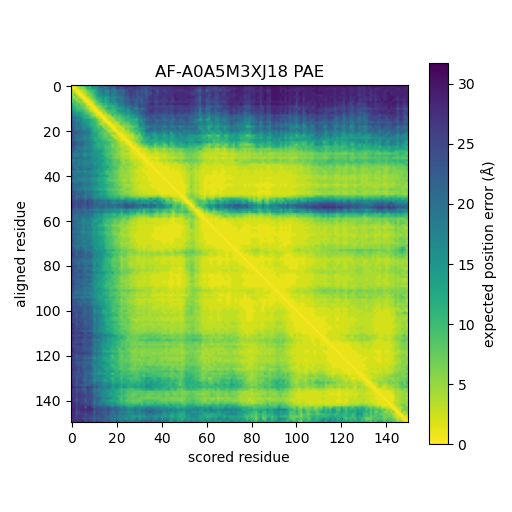A A C 1
ATOM 831 O O . ALA A 1 110 ? 8.315 -14.268 -14.281 1.00 90.88 110 ALA A O 1
ATOM 832 N N . ARG A 1 111 ? 6.763 -12.672 -14.000 1.00 93.12 111 ARG A N 1
ATOM 833 C CA . ARG A 1 111 ? 5.637 -13.416 -14.584 1.00 93.12 111 ARG A CA 1
ATOM 834 C C . ARG A 1 111 ? 5.436 -13.176 -16.080 1.00 93.12 111 ARG A C 1
ATOM 836 O O . ARG A 1 111 ? 4.530 -13.774 -16.653 1.00 93.12 111 ARG A O 1
ATOM 843 N N . GLY A 1 112 ? 6.226 -12.300 -16.702 1.00 93.25 112 GLY A N 1
ATOM 844 C CA . GLY A 1 112 ? 6.067 -11.916 -18.106 1.00 93.25 112 GLY A CA 1
ATOM 845 C C . GLY A 1 112 ? 4.775 -11.145 -18.396 1.00 93.25 112 GLY A C 1
ATOM 846 O O . GLY A 1 112 ? 4.312 -11.144 -19.532 1.00 93.25 112 GLY A O 1
ATOM 847 N N . ILE A 1 113 ? 4.165 -10.524 -17.377 1.00 94.75 113 ILE A N 1
ATOM 848 C CA . ILE A 1 113 ? 2.942 -9.718 -17.533 1.00 94.75 113 ILE A CA 1
ATOM 849 C C . ILE A 1 113 ? 3.288 -8.318 -18.053 1.00 94.75 113 ILE A C 1
ATOM 851 O O . ILE A 1 113 ? 2.538 -7.750 -18.843 1.00 94.75 113 ILE A O 1
ATOM 855 N N . SER A 1 114 ? 4.429 -7.780 -17.621 1.00 92.69 114 SER A N 1
ATOM 856 C CA . SER A 1 114 ? 4.941 -6.481 -18.058 1.00 92.69 114 SER A CA 1
ATOM 857 C C . SER A 1 114 ? 6.188 -6.657 -18.915 1.00 92.69 114 SER A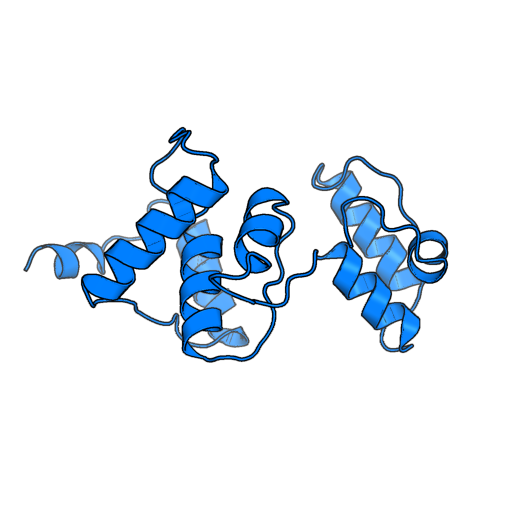 C 1
ATOM 859 O O . SER A 1 114 ? 7.017 -7.521 -18.633 1.00 92.69 114 SER A O 1
ATOM 861 N N . ALA A 1 115 ? 6.336 -5.813 -19.937 1.00 94.56 115 ALA A N 1
ATOM 862 C CA . ALA A 1 115 ? 7.566 -5.727 -20.715 1.00 94.56 115 ALA A CA 1
ATOM 863 C C . ALA A 1 115 ? 8.647 -4.958 -19.922 1.00 94.56 115 ALA A C 1
ATOM 865 O O . ALA A 1 115 ? 8.298 -3.972 -19.259 1.00 94.56 115 ALA A O 1
ATOM 866 N N . PRO A 1 116 ? 9.930 -5.371 -19.976 1.00 94.75 116 PRO A N 1
ATOM 867 C CA . PRO A 1 116 ? 11.039 -4.677 -19.314 1.00 94.75 116 PRO A CA 1
ATOM 868 C C . PRO A 1 116 ? 11.069 -3.172 -19.590 1.00 94.75 116 PRO A C 1
ATOM 870 O O . PRO A 1 116 ? 11.154 -2.381 -18.655 1.00 94.75 116 PRO A O 1
ATOM 873 N N . GLU A 1 117 ? 10.868 -2.776 -20.847 1.00 94.69 117 GLU A N 1
ATOM 874 C CA . GLU A 1 117 ? 10.930 -1.384 -21.296 1.00 94.69 117 GLU A CA 1
ATOM 875 C C . GLU A 1 117 ? 9.840 -0.530 -20.638 1.00 94.69 117 GLU A C 1
ATOM 877 O O . GLU A 1 117 ? 10.094 0.579 -20.182 1.00 94.69 117 GLU A O 1
ATOM 882 N N . THR A 1 118 ? 8.625 -1.077 -20.505 1.00 92.94 118 THR A N 1
ATOM 883 C CA . THR A 1 118 ? 7.513 -0.387 -19.828 1.00 92.94 118 THR A CA 1
ATOM 884 C C . THR A 1 118 ? 7.802 -0.165 -18.346 1.00 92.94 118 THR A C 1
ATOM 886 O O . THR A 1 118 ? 7.378 0.839 -17.771 1.00 92.94 118 THR A O 1
ATOM 889 N N . VAL A 1 119 ? 8.499 -1.105 -17.705 1.00 92.62 119 VAL A N 1
ATOM 890 C CA . VAL A 1 119 ? 8.879 -0.951 -16.300 1.00 92.62 119 VAL A CA 1
ATOM 891 C C . VAL A 1 119 ? 10.001 0.063 -16.150 1.00 92.62 119 VAL A C 1
ATOM 893 O O . VAL A 1 119 ? 9.904 0.911 -15.266 1.00 92.62 119 VAL A O 1
ATOM 896 N N . ASP A 1 120 ? 11.002 0.038 -17.025 1.00 93.56 120 ASP A N 1
ATOM 897 C CA . ASP A 1 120 ? 12.083 1.026 -17.026 1.00 93.56 120 ASP A CA 1
ATOM 898 C C . ASP A 1 120 ? 11.549 2.454 -17.231 1.00 93.56 120 ASP A C 1
ATOM 900 O O . ASP A 1 120 ? 11.871 3.345 -16.442 1.00 93.56 120 ASP A O 1
ATOM 904 N N . ASP A 1 121 ? 10.626 2.657 -18.178 1.00 93.00 121 ASP A N 1
ATOM 905 C CA . ASP A 1 121 ? 9.952 3.946 -18.400 1.00 93.00 121 ASP A CA 1
ATOM 906 C C . ASP A 1 121 ? 9.201 4.436 -17.146 1.00 93.00 121 ASP A C 1
ATOM 908 O O . ASP A 1 121 ? 9.207 5.626 -16.796 1.00 93.00 121 ASP A O 1
ATOM 912 N N . TYR A 1 122 ? 8.543 3.518 -16.433 1.00 90.75 122 TYR A N 1
ATOM 913 C CA . TYR A 1 122 ? 7.830 3.849 -15.203 1.00 90.75 122 TYR A CA 1
ATOM 914 C C . TYR A 1 122 ? 8.788 4.194 -14.053 1.00 90.75 122 TYR A C 1
ATOM 916 O O . TYR A 1 122 ? 8.565 5.175 -13.337 1.00 90.75 122 TYR A O 1
ATOM 924 N N . LEU A 1 123 ? 9.873 3.433 -13.882 1.00 89.75 123 LEU A N 1
ATOM 925 C CA . LEU A 1 123 ? 10.910 3.706 -12.881 1.00 89.75 123 LEU A CA 1
ATOM 926 C C . LEU A 1 123 ? 11.577 5.067 -13.133 1.00 89.75 123 LEU A C 1
ATOM 928 O O . LEU A 1 123 ? 11.782 5.847 -12.196 1.00 89.75 123 LEU A O 1
ATOM 932 N N . ASP A 1 124 ? 11.827 5.403 -14.397 1.00 90.69 124 ASP A N 1
ATOM 933 C CA . ASP A 1 124 ? 12.332 6.713 -14.800 1.00 90.69 124 ASP A CA 1
ATOM 934 C C . ASP A 1 124 ? 11.340 7.838 -14.519 1.00 90.69 124 ASP A C 1
ATOM 936 O O . ASP A 1 124 ? 11.738 8.903 -14.037 1.00 90.69 124 ASP A O 1
ATOM 940 N N . THR A 1 125 ? 10.045 7.589 -14.715 1.00 90.44 125 THR A N 1
ATOM 941 C CA . THR A 1 125 ? 8.984 8.527 -14.333 1.00 90.44 125 THR A CA 1
ATOM 942 C C . THR A 1 125 ? 8.991 8.783 -12.822 1.00 90.44 125 THR A C 1
ATOM 944 O O . THR A 1 125 ? 8.993 9.938 -12.390 1.00 90.44 125 THR A O 1
ATOM 947 N N . LEU A 1 126 ? 9.063 7.737 -11.988 1.00 86.00 126 LEU A N 1
ATOM 948 C CA . LEU A 1 126 ? 9.141 7.895 -10.528 1.00 86.00 126 LEU A CA 1
ATOM 949 C C . LEU A 1 126 ? 10.355 8.731 -10.106 1.00 86.00 126 LEU A C 1
ATOM 951 O O . LEU A 1 126 ? 10.240 9.599 -9.237 1.00 86.00 126 LEU A O 1
ATOM 955 N N . ARG A 1 127 ? 11.502 8.508 -10.749 1.00 87.00 127 ARG A N 1
ATOM 956 C CA . ARG A 1 127 ? 12.736 9.260 -10.505 1.00 87.00 127 ARG A CA 1
ATOM 957 C C . ARG A 1 127 ? 12.618 10.721 -10.934 1.00 87.00 127 ARG A C 1
ATOM 959 O O . ARG A 1 127 ? 12.972 11.606 -10.159 1.00 87.00 127 ARG A O 1
ATOM 966 N N . ALA A 1 128 ? 12.085 10.988 -12.125 1.00 88.62 128 ALA A N 1
ATOM 967 C CA . ALA A 1 128 ? 11.876 12.345 -12.633 1.00 88.62 128 ALA A CA 1
ATOM 968 C C . ALA A 1 128 ? 10.949 13.174 -11.725 1.00 88.62 128 ALA A C 1
ATOM 970 O O . ALA A 1 128 ? 11.116 14.386 -11.602 1.00 88.62 128 ALA A O 1
ATOM 971 N N . HIS A 1 129 ? 10.011 12.512 -11.044 1.00 86.50 129 HIS A N 1
ATOM 972 C CA . HIS A 1 129 ? 9.105 13.127 -10.077 1.00 86.50 129 HIS A CA 1
ATOM 973 C C . HIS A 1 129 ? 9.621 13.126 -8.626 1.00 86.50 129 HIS A C 1
ATOM 975 O O . HIS A 1 129 ? 8.846 13.434 -7.722 1.00 86.50 129 HIS A O 1
ATOM 981 N N . ASN A 1 130 ? 10.896 12.797 -8.375 1.00 83.12 130 ASN A N 1
ATOM 982 C CA . ASN A 1 130 ? 11.486 12.693 -7.030 1.00 83.12 130 ASN A CA 1
ATOM 983 C C . ASN A 1 130 ? 10.720 11.747 -6.082 1.00 83.12 130 ASN A C 1
ATOM 985 O O . ASN A 1 130 ? 10.725 11.937 -4.869 1.00 83.12 130 ASN A O 1
ATOM 989 N N . ARG A 1 131 ? 10.063 10.717 -6.628 1.00 76.88 131 ARG A N 1
ATOM 990 C CA . ARG A 1 131 ? 9.367 9.674 -5.855 1.00 76.88 131 ARG A CA 1
ATOM 991 C C . ARG A 1 131 ? 10.241 8.451 -5.584 1.00 76.88 131 ARG A C 1
ATOM 993 O O . ARG A 1 131 ? 9.851 7.577 -4.821 1.00 76.88 131 ARG A O 1
ATOM 1000 N N . MET A 1 132 ? 11.412 8.391 -6.212 1.00 79.50 132 MET A N 1
ATOM 1001 C CA . MET A 1 132 ? 12.424 7.363 -6.006 1.00 79.50 132 MET A CA 1
ATOM 1002 C C . MET A 1 132 ? 13.814 7.980 -6.195 1.00 79.50 132 MET A C 1
ATOM 1004 O O . MET A 1 132 ? 14.071 8.639 -7.201 1.00 79.50 132 MET A O 1
ATOM 1008 N N . HIS A 1 133 ? 14.713 7.763 -5.234 1.00 77.19 133 HIS A N 1
ATOM 1009 C CA . HIS A 1 133 ? 16.084 8.296 -5.274 1.00 77.19 133 HIS A CA 1
ATOM 1010 C C . HIS A 1 133 ? 17.126 7.273 -5.753 1.00 77.19 133 HIS A C 1
ATOM 1012 O O . HIS A 1 133 ? 18.256 7.643 -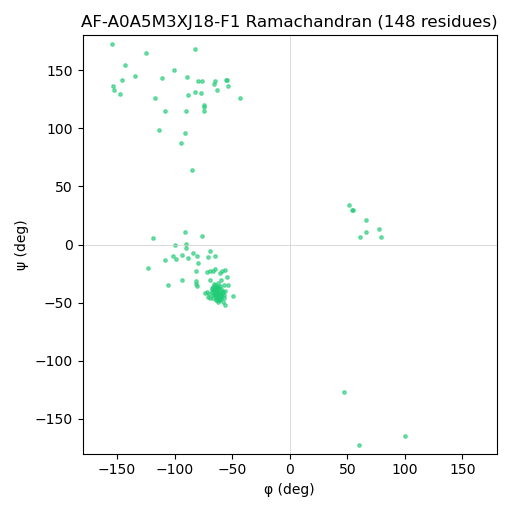6.068 1.00 77.19 133 HIS A O 1
ATOM 1018 N N . VAL A 1 134 ? 16.751 5.994 -5.825 1.00 78.75 134 VAL A N 1
ATOM 1019 C CA . VAL A 1 134 ? 17.597 4.904 -6.329 1.00 78.75 134 VAL A CA 1
ATOM 1020 C C . VAL A 1 134 ? 17.397 4.766 -7.839 1.00 78.75 134 VAL A C 1
ATOM 1022 O O . VAL A 1 134 ? 16.289 4.950 -8.338 1.00 78.75 134 VAL A O 1
ATOM 1025 N N . LYS A 1 135 ? 18.462 4.440 -8.577 1.00 82.69 135 LYS A N 1
ATOM 1026 C CA . LYS A 1 135 ? 18.359 4.018 -9.980 1.00 82.69 135 LYS A CA 1
ATOM 1027 C C . LYS A 1 135 ? 18.217 2.501 -10.021 1.00 82.69 135 LYS A C 1
ATOM 1029 O O . LYS A 1 135 ? 19.223 1.810 -9.927 1.00 82.69 135 LYS A O 1
ATOM 1034 N N . LEU A 1 136 ? 16.980 2.026 -10.109 1.00 85.44 136 LEU A N 1
ATOM 1035 C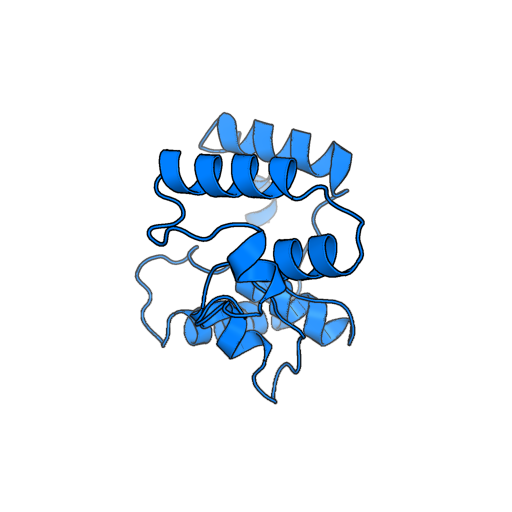 CA . LEU A 1 136 ? 16.667 0.628 -10.396 1.00 85.44 136 LEU A CA 1
ATOM 1036 C C . LEU A 1 136 ? 16.280 0.487 -11.865 1.00 85.44 136 LEU A C 1
ATOM 1038 O O . LEU A 1 136 ? 15.707 1.413 -12.443 1.00 85.44 136 LEU A O 1
ATOM 1042 N N . THR A 1 137 ? 16.566 -0.679 -12.425 1.00 89.88 137 THR A N 1
ATOM 1043 C CA . THR A 1 137 ? 16.163 -1.113 -13.764 1.00 89.88 137 THR A CA 1
ATOM 1044 C C . THR A 1 137 ? 15.415 -2.440 -13.689 1.00 89.88 137 THR A C 1
ATOM 1046 O O . THR A 1 137 ? 15.494 -3.169 -12.699 1.00 89.88 137 THR A O 1
ATOM 1049 N N . SER A 1 138 ? 14.719 -2.797 -14.760 1.00 90.44 138 SER A N 1
ATOM 1050 C CA . SER A 1 138 ? 14.052 -4.083 -14.950 1.00 90.44 138 SER A CA 1
ATOM 1051 C C . SER A 1 138 ? 15.002 -5.272 -14.745 1.00 90.44 138 SER A C 1
ATOM 1053 O O . SER A 1 138 ? 14.598 -6.284 -14.167 1.00 90.44 138 SER A O 1
ATOM 1055 N N . ALA A 1 139 ? 16.275 -5.133 -15.129 1.00 90.06 139 ALA A N 1
ATOM 1056 C CA . ALA A 1 139 ? 17.313 -6.129 -14.878 1.00 90.06 139 ALA A CA 1
ATOM 1057 C C . ALA A 1 139 ? 17.597 -6.311 -13.376 1.00 90.06 139 ALA A C 1
ATOM 1059 O O . ALA A 1 139 ? 17.682 -7.449 -12.912 1.00 90.06 139 ALA A O 1
ATOM 1060 N N . ASP A 1 140 ? 17.668 -5.219 -12.609 1.00 88.94 140 ASP A N 1
ATOM 1061 C CA . ASP A 1 140 ? 17.869 -5.269 -11.152 1.00 88.94 140 ASP A CA 1
ATOM 1062 C C . ASP A 1 140 ? 16.674 -5.934 -10.453 1.00 88.94 140 ASP A C 1
ATOM 1064 O O . ASP A 1 140 ? 16.839 -6.776 -9.566 1.00 88.94 140 ASP A O 1
ATOM 1068 N N . LEU A 1 141 ? 15.452 -5.615 -10.904 1.00 88.00 141 LEU A N 1
ATOM 1069 C CA . LEU A 1 141 ? 14.233 -6.220 -10.363 1.00 88.00 141 LEU A CA 1
ATOM 1070 C C . LEU A 1 141 ? 14.177 -7.732 -10.631 1.00 88.00 141 LEU A C 1
ATOM 1072 O O . LEU A 1 141 ? 13.803 -8.497 -9.742 1.00 88.00 141 LEU A O 1
ATOM 1076 N N . LEU A 1 142 ? 14.567 -8.173 -11.832 1.00 86.69 142 LEU A N 1
ATOM 1077 C CA . LEU A 1 142 ? 14.623 -9.594 -12.198 1.00 86.69 142 LEU A CA 1
ATOM 1078 C C . LEU A 1 142 ? 15.728 -10.355 -11.456 1.00 86.69 142 LEU A C 1
ATOM 1080 O O . LEU A 1 142 ? 15.563 -11.541 -11.171 1.00 86.69 142 LEU A O 1
ATOM 1084 N N . ALA A 1 143 ? 16.827 -9.682 -11.111 1.00 85.06 143 ALA A N 1
ATOM 1085 C CA . ALA A 1 143 ? 17.879 -10.242 -10.267 1.00 85.06 143 ALA A CA 1
ATOM 1086 C C . ALA A 1 143 ? 17.448 -10.397 -8.793 1.00 85.06 143 ALA A C 1
ATOM 1088 O O . ALA A 1 143 ? 18.142 -11.055 -8.018 1.00 85.06 143 ALA A O 1
ATOM 1089 N N . GLY A 1 144 ? 16.299 -9.827 -8.405 1.00 73.06 144 GLY A N 1
ATOM 1090 C CA . GLY A 1 144 ? 15.783 -9.865 -7.037 1.00 73.06 144 GLY A CA 1
ATOM 1091 C C . GLY A 1 144 ? 16.482 -8.891 -6.085 1.00 73.06 144 GLY A C 1
ATOM 1092 O O . GLY A 1 144 ? 16.285 -8.989 -4.872 1.00 73.06 144 GLY A O 1
ATOM 1093 N N . ASP A 1 145 ? 17.266 -7.944 -6.604 1.00 65.38 145 ASP A N 1
ATOM 1094 C CA . ASP A 1 145 ? 18.013 -6.972 -5.801 1.00 65.38 145 ASP A CA 1
ATOM 1095 C C . ASP A 1 145 ? 17.142 -5.756 -5.446 1.00 65.38 145 ASP A C 1
ATOM 1097 O O . ASP A 1 145 ? 17.340 -4.628 -5.892 1.00 65.38 145 ASP A O 1
ATOM 1101 N N . LEU A 1 146 ? 16.084 -6.014 -4.673 1.00 66.75 146 LEU A N 1
ATOM 1102 C CA . LEU A 1 146 ? 15.075 -5.006 -4.330 1.00 66.75 146 LEU A CA 1
ATOM 1103 C C . LEU A 1 146 ? 15.428 -4.204 -3.067 1.00 66.75 146 LEU A C 1
ATOM 1105 O O . LEU A 1 146 ? 14.764 -3.212 -2.762 1.00 66.75 146 LEU A O 1
ATOM 1109 N N . GLY A 1 147 ? 16.434 -4.625 -2.293 1.00 67.50 147 GLY A N 1
ATOM 1110 C CA . GLY A 1 147 ? 16.795 -4.001 -1.016 1.00 67.50 147 GLY A CA 1
ATOM 1111 C C . GLY A 1 147 ? 15.576 -3.747 -0.097 1.00 67.50 147 GLY A C 1
ATOM 1112 O O . GLY A 1 147 ? 14.785 -4.670 0.144 1.00 67.50 147 GLY A O 1
ATOM 1113 N N . PRO A 1 148 ? 15.368 -2.511 0.412 1.00 61.84 148 PRO A N 1
ATOM 1114 C CA . PRO A 1 148 ? 14.254 -2.182 1.310 1.00 61.84 148 PRO A CA 1
ATOM 1115 C C . PRO A 1 148 ? 12.879 -2.207 0.621 1.00 61.84 148 PRO A C 1
ATOM 1117 O O . PRO A 1 148 ? 11.855 -2.047 1.289 1.00 61.84 148 PRO A O 1
ATOM 1120 N N . TRP A 1 149 ? 12.826 -2.396 -0.699 1.00 60.78 149 TRP A N 1
ATOM 1121 C CA . TRP A 1 149 ? 11.603 -2.394 -1.502 1.00 60.78 149 TRP A CA 1
ATOM 1122 C C . TRP A 1 149 ? 10.954 -3.780 -1.636 1.00 60.78 149 TRP A C 1
ATOM 1124 O O . TRP A 1 149 ? 9.893 -3.893 -2.251 1.00 60.78 149 TRP A O 1
ATOM 1134 N N . SER A 1 150 ? 11.542 -4.812 -1.023 1.00 59.53 150 SER A N 1
ATOM 1135 C CA . SER A 1 150 ? 10.966 -6.164 -0.928 1.00 59.53 150 SER A CA 1
ATOM 1136 C C . SER A 1 150 ? 9.678 -6.264 -0.095 1.00 59.53 150 SER A C 1
ATOM 1138 O O . SER A 1 150 ? 9.440 -5.485 0.867 1.00 59.53 150 SER A O 1
#

Solvent-accessible surface area (backbone atoms only — not comparable to full-atom values): 8732 Å² total; per-residue (Å²): 130,67,74,71,64,57,76,74,52,76,52,98,43,78,60,58,50,48,50,51,58,54,42,37,77,78,68,47,77,81,86,82,82,83,51,66,69,60,50,55,52,24,51,56,42,23,40,57,38,48,72,69,57,82,89,51,96,69,58,55,44,69,56,18,45,49,45,51,51,33,39,75,65,73,52,79,67,50,77,44,81,48,64,45,48,37,52,53,27,52,32,82,92,46,61,32,47,50,32,17,64,66,36,49,51,27,54,33,43,74,66,66,75,42,59,55,66,63,48,34,55,49,47,50,48,36,36,77,68,72,72,39,93,72,92,70,45,45,68,41,36,68,71,64,68,47,73,93,36,85

Sequence (150 aa):
MELTRQRTRKPPHPQAGRACNWAISWLDRPIEITDEAGQVAIEGIRTAIAVGCDDDSLDHLGEAASIHLLTKAGTGRLISDDHGARAIARDRRYSVRAASTVGVLGELLARGISAPETVDDYLDTLRAHNRMHVKLTSADLLAGDLGPWS

Radius of gyration: 17.73 Å; Cα contacts (8 Å, |Δi|>4): 154; chains: 1; bounding box: 44×35×39 Å